Protein AF-A0AAE1WM88-F1 (afdb_monomer_lite)

Sequence (137 aa):
MENYRECSKKVKDVSLQELRHRLAEFARVRGWDQYHSPRNLLLALVGEVGELSEIFQWKGEVEKGLPNWSHDDKEHLEEELSDVLLYLVQLADVCGLILAKLLSLKYLKMLRNTLSSTLLPLLRNYYLPEFIILMCA

Radius of gyration: 19.45 Å; chains: 1; bounding box: 42×42×44 Å

Organism: NCBI:txid2727404

Secondary structure (DSSP, 8-state):
-HHHHHHHTT-----HHHHHHHHHHHHHHHTGGGG--HHHHHHHHHHHHHHHHHHHTT--S--TT-TT--HHHHHHHHHHHHHHHHHHHHHHHHTT--HHHHHHHHHHHHHHHS--TTSHHHHHTTS-HHHHHHHH-

Structure (mmCIF, N/CA/C/O backbone):
data_AF-A0AAE1WM88-F1
#
_entry.id   AF-A0AAE1WM88-F1
#
loop_
_atom_site.group_PDB
_atom_site.id
_atom_site.type_symbol
_atom_site.label_atom_id
_atom_site.label_alt_id
_atom_site.label_comp_id
_atom_site.label_asym_id
_atom_site.label_entity_id
_atom_site.label_seq_id
_atom_site.pdbx_PDB_ins_code
_atom_site.Cartn_x
_atom_site.Cartn_y
_atom_site.Cartn_z
_atom_site.occupancy
_atom_site.B_iso_or_equiv
_atom_site.auth_seq_id
_atom_site.auth_comp_id
_atom_site.auth_asym_id
_atom_site.auth_atom_id
_atom_site.pdbx_PDB_model_num
ATOM 1 N N . MET A 1 1 ? -12.120 -6.092 -23.091 1.00 46.91 1 MET A N 1
ATOM 2 C CA . MET A 1 1 ? -10.884 -5.279 -23.045 1.00 46.91 1 MET A CA 1
ATOM 3 C C . MET A 1 1 ? -11.106 -3.831 -23.500 1.00 46.91 1 MET A C 1
ATOM 5 O O . MET A 1 1 ? -10.723 -2.946 -22.747 1.00 46.91 1 MET A O 1
ATOM 9 N N . GLU A 1 2 ? -11.787 -3.545 -24.623 1.00 46.19 2 GLU A N 1
ATOM 10 C CA . GLU A 1 2 ? -12.099 -2.153 -25.051 1.00 46.19 2 GLU A CA 1
ATOM 11 C C . GLU A 1 2 ? -12.835 -1.320 -23.982 1.00 46.19 2 GLU A C 1
ATOM 13 O O . GLU A 1 2 ? -12.452 -0.186 -23.707 1.00 46.19 2 GLU A O 1
ATOM 18 N N . ASN A 1 3 ? -13.787 -1.930 -23.269 1.00 51.72 3 ASN A N 1
ATOM 19 C CA . ASN A 1 3 ? -14.554 -1.276 -22.200 1.00 51.72 3 ASN A CA 1
ATOM 20 C C . ASN A 1 3 ? -13.700 -0.866 -20.972 1.00 51.72 3 ASN A C 1
ATOM 22 O O . ASN A 1 3 ? -14.050 0.070 -20.260 1.00 51.72 3 ASN A O 1
ATOM 26 N N . TYR A 1 4 ? -12.568 -1.540 -20.719 1.00 51.78 4 TYR A N 1
ATOM 27 C CA . TYR A 1 4 ? -11.701 -1.282 -19.555 1.00 51.78 4 TYR A CA 1
ATOM 28 C C . TYR A 1 4 ? -10.737 -0.112 -19.818 1.00 51.78 4 TYR A C 1
ATOM 30 O O . TYR A 1 4 ? -10.609 0.789 -18.989 1.00 51.78 4 TYR A O 1
ATOM 38 N N . ARG A 1 5 ? -10.143 -0.049 -21.022 1.00 52.53 5 ARG A N 1
ATOM 39 C CA . ARG A 1 5 ? -9.297 1.083 -21.460 1.00 52.53 5 ARG A CA 1
ATOM 40 C C . ARG A 1 5 ? -10.082 2.388 -21.592 1.00 52.53 5 ARG A C 1
ATOM 42 O O . ARG A 1 5 ? -9.545 3.463 -21.334 1.00 52.53 5 ARG A O 1
ATOM 49 N N . GLU A 1 6 ? -11.350 2.314 -21.978 1.00 50.16 6 GLU A N 1
ATOM 50 C CA . GLU A 1 6 ? -12.219 3.488 -22.077 1.00 50.16 6 GLU A CA 1
ATOM 51 C C . GLU A 1 6 ? -12.716 3.971 -20.703 1.00 50.16 6 GLU A C 1
ATOM 53 O O . GLU A 1 6 ? -12.852 5.177 -20.480 1.00 50.16 6 GLU A O 1
ATOM 58 N N . CYS A 1 7 ? -12.887 3.049 -19.746 1.00 53.25 7 CYS A N 1
ATOM 59 C CA . CYS A 1 7 ? -13.147 3.373 -18.343 1.00 53.25 7 CYS A CA 1
ATOM 60 C C . CYS A 1 7 ? -11.919 4.021 -17.676 1.00 53.25 7 CYS A C 1
ATOM 62 O O . CYS A 1 7 ? -12.062 5.051 -17.020 1.00 53.25 7 CYS A O 1
ATOM 64 N N . SER A 1 8 ? -10.711 3.498 -17.934 1.00 58.22 8 SER A N 1
ATOM 65 C CA . SER A 1 8 ? -9.428 4.027 -17.433 1.00 58.22 8 SER A CA 1
ATOM 66 C C . SER A 1 8 ? -9.225 5.514 -17.768 1.00 58.22 8 SER A C 1
ATOM 68 O O . SER A 1 8 ? -8.894 6.305 -16.889 1.00 58.22 8 SER A O 1
ATOM 70 N N . LYS A 1 9 ? -9.572 5.950 -18.990 1.00 56.97 9 LYS A N 1
ATOM 71 C CA . LYS A 1 9 ? -9.508 7.371 -19.400 1.00 56.97 9 LYS A CA 1
ATOM 72 C C . LYS A 1 9 ? -10.431 8.311 -18.607 1.00 56.97 9 LYS A C 1
ATOM 74 O O . LYS A 1 9 ? -10.283 9.528 -18.705 1.00 56.97 9 LYS A O 1
ATOM 79 N N . LYS A 1 10 ? -11.405 7.778 -17.862 1.00 58.25 10 LYS A N 1
ATOM 80 C CA . LYS A 1 10 ? -12.343 8.541 -17.020 1.00 58.25 10 LYS A CA 1
ATOM 81 C C . LYS A 1 10 ? -12.023 8.454 -15.527 1.00 58.25 10 LYS A C 1
ATOM 83 O O . LYS A 1 10 ? -12.655 9.173 -14.748 1.00 58.25 10 LYS A O 1
ATOM 88 N N . VAL A 1 11 ? -11.085 7.598 -15.117 1.00 67.75 11 VAL A N 1
ATOM 89 C CA . VAL A 1 11 ? -10.697 7.468 -13.710 1.00 67.75 11 VAL A CA 1
ATOM 90 C C . VAL A 1 11 ? -9.899 8.708 -13.319 1.00 67.75 11 VAL A C 1
ATOM 92 O O . VAL A 1 11 ? -8.810 8.956 -13.823 1.00 67.75 11 VAL A O 1
ATOM 95 N N . LYS A 1 12 ? -10.487 9.530 -12.450 1.00 78.69 12 LYS A N 1
ATOM 96 C CA . LYS A 1 12 ? -9.807 10.667 -11.821 1.00 78.69 12 LYS A CA 1
ATOM 97 C C . LYS A 1 12 ? -9.006 10.182 -10.617 1.00 78.69 12 LYS A C 1
ATOM 99 O O . LYS A 1 12 ? -9.373 9.173 -10.013 1.00 78.69 12 LYS A O 1
ATOM 104 N N . ASP A 1 13 ? -7.994 10.956 -10.234 1.00 85.25 13 ASP A N 1
ATOM 105 C CA . ASP A 1 13 ? -7.260 10.742 -8.987 1.00 85.25 13 ASP A CA 1
ATOM 106 C C . ASP A 1 13 ? -8.218 10.584 -7.802 1.00 85.25 13 ASP A C 1
ATOM 108 O O . ASP A 1 13 ? -9.194 11.330 -7.647 1.00 85.25 13 ASP A O 1
ATOM 112 N N . VAL A 1 14 ? -7.928 9.597 -6.955 1.00 89.44 14 VAL A N 1
ATOM 113 C CA . VAL A 1 14 ? -8.728 9.265 -5.779 1.00 89.44 14 VAL A CA 1
ATOM 114 C C . VAL A 1 14 ? -7.921 9.542 -4.515 1.00 89.44 14 VAL A C 1
ATOM 116 O O . VAL A 1 14 ? -6.738 9.222 -4.426 1.00 89.44 14 VAL A O 1
ATOM 119 N N . SER A 1 15 ? -8.552 10.147 -3.508 1.00 93.69 15 SER A N 1
ATOM 120 C CA . SER A 1 15 ? -7.910 10.292 -2.198 1.00 93.69 15 SER A CA 1
ATOM 121 C C . SER A 1 15 ? -7.919 8.957 -1.447 1.00 93.69 15 SER A C 1
ATOM 123 O O . SER A 1 15 ? -8.838 8.158 -1.619 1.00 93.69 15 SER A O 1
ATOM 125 N N . LEU A 1 16 ? -6.963 8.738 -0.538 1.00 94.69 16 LEU A N 1
ATOM 126 C CA . LEU A 1 16 ? -6.963 7.548 0.332 1.00 94.69 16 LEU A CA 1
ATOM 127 C C . LEU A 1 16 ? -8.253 7.421 1.155 1.00 94.69 16 LEU A C 1
ATOM 129 O O . LEU A 1 16 ? -8.707 6.315 1.429 1.00 94.69 16 LEU A O 1
ATOM 133 N N . GLN A 1 17 ? -8.853 8.551 1.534 1.00 93.81 17 GLN A N 1
ATOM 134 C CA . GLN A 1 17 ? -10.108 8.577 2.280 1.00 93.81 17 GLN A CA 1
ATOM 135 C C . GLN A 1 17 ? -11.283 8.081 1.429 1.00 93.81 17 GLN A C 1
ATOM 137 O O . GLN A 1 17 ? -12.110 7.309 1.905 1.00 93.81 17 GLN A O 1
ATOM 142 N N . GLU A 1 18 ? -11.345 8.522 0.174 1.00 94.38 18 GLU A N 1
ATOM 143 C CA . GLU A 1 18 ? -12.354 8.081 -0.788 1.00 94.38 18 GLU A CA 1
ATOM 144 C C . GLU A 1 18 ? -12.160 6.601 -1.145 1.00 94.38 18 GLU A C 1
ATOM 146 O O . GLU A 1 18 ? -13.119 5.833 -1.133 1.00 94.38 18 GLU A O 1
ATOM 151 N N . LEU A 1 19 ? -10.915 6.177 -1.382 1.00 95.56 19 LEU A N 1
ATOM 152 C CA . LEU A 1 19 ? -10.577 4.783 -1.662 1.00 95.56 19 LEU A CA 1
ATOM 153 C C . LEU A 1 19 ? -11.002 3.857 -0.51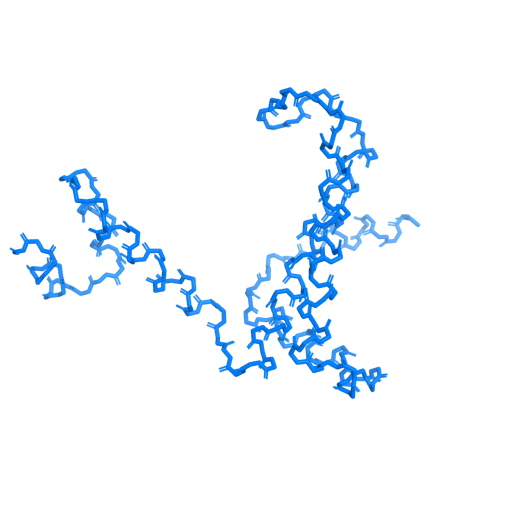6 1.00 95.56 19 LEU A C 1
ATOM 155 O O . LEU A 1 19 ? -11.653 2.842 -0.750 1.00 95.56 19 LEU A O 1
ATOM 159 N N . ARG A 1 20 ? -10.714 4.252 0.728 1.00 96.06 20 ARG A N 1
ATOM 160 C CA . ARG A 1 20 ? -11.159 3.552 1.936 1.00 96.06 20 ARG A CA 1
ATOM 161 C C . ARG A 1 20 ? -12.675 3.357 1.967 1.00 96.06 20 ARG A C 1
ATOM 163 O O . ARG A 1 20 ? -13.134 2.248 2.206 1.00 96.06 20 ARG A O 1
ATOM 170 N N . HIS A 1 21 ? -13.454 4.408 1.695 1.00 96.38 21 HIS A N 1
ATOM 171 C CA . HIS A 1 21 ? -14.917 4.301 1.676 1.00 96.38 21 HIS A CA 1
ATOM 172 C C . HIS A 1 21 ? -15.417 3.356 0.581 1.00 96.38 21 HIS A C 1
ATOM 174 O O . HIS A 1 21 ? -16.317 2.559 0.834 1.00 96.38 21 HIS A O 1
ATOM 180 N N . ARG A 1 22 ? -14.825 3.411 -0.618 1.00 95.88 22 ARG A N 1
ATOM 181 C CA . ARG A 1 22 ? -15.186 2.510 -1.723 1.00 95.88 22 ARG A CA 1
ATOM 182 C C . ARG A 1 22 ? -14.894 1.050 -1.393 1.00 95.88 22 ARG A C 1
ATOM 184 O O . ARG A 1 22 ? -15.720 0.197 -1.696 1.00 95.88 22 ARG A O 1
ATOM 191 N N . LEU A 1 23 ? -13.757 0.773 -0.756 1.00 96.38 23 LEU A N 1
ATOM 192 C CA . LEU A 1 23 ? -13.375 -0.578 -0.343 1.00 96.38 23 LEU A CA 1
ATOM 193 C C . LEU A 1 23 ? -14.275 -1.116 0.769 1.00 96.38 23 LEU A C 1
ATOM 195 O O . LEU A 1 23 ? -14.739 -2.249 0.672 1.00 96.38 23 LEU A O 1
ATOM 199 N N . ALA A 1 24 ? -14.584 -0.296 1.776 1.00 95.56 24 ALA A N 1
ATOM 200 C CA . ALA A 1 24 ? -15.520 -0.672 2.832 1.00 95.56 24 ALA A CA 1
ATOM 201 C C . ALA A 1 24 ? -16.916 -0.980 2.263 1.00 95.56 24 ALA A C 1
ATOM 203 O O . ALA A 1 24 ? -17.526 -1.990 2.605 1.00 95.56 24 ALA A O 1
ATOM 204 N N . GLU A 1 25 ? -17.408 -0.151 1.339 1.00 97.19 25 GLU A N 1
ATOM 205 C CA . GLU A 1 25 ? -18.691 -0.389 0.675 1.00 97.19 25 GLU A CA 1
ATOM 206 C C . GLU A 1 25 ? -18.672 -1.659 -0.187 1.00 97.19 25 GLU A C 1
ATOM 208 O O . GLU A 1 25 ? -19.614 -2.453 -0.147 1.00 97.19 25 GLU A O 1
ATOM 213 N N . PHE A 1 26 ? -17.586 -1.887 -0.928 1.00 96.31 26 PHE A N 1
ATOM 214 C CA . PHE A 1 26 ? -17.402 -3.098 -1.723 1.00 96.31 26 PHE A CA 1
ATOM 215 C C . PHE A 1 26 ? -17.424 -4.359 -0.847 1.00 96.31 26 PHE A C 1
ATOM 217 O O . PHE A 1 26 ? -18.164 -5.300 -1.145 1.00 96.31 26 PHE A O 1
ATOM 224 N N . ALA A 1 27 ? -16.674 -4.361 0.259 1.00 96.19 27 ALA A N 1
ATOM 225 C CA . ALA A 1 27 ? -16.640 -5.473 1.204 1.00 96.19 27 ALA A CA 1
ATOM 226 C C . ALA A 1 27 ? -18.026 -5.736 1.811 1.00 96.19 27 ALA A C 1
ATOM 228 O O . ALA A 1 27 ? -18.496 -6.877 1.812 1.00 96.19 27 ALA A O 1
ATOM 229 N N . ARG A 1 28 ? -18.727 -4.674 2.222 1.00 96.50 28 ARG A N 1
ATOM 230 C CA . ARG A 1 28 ? -20.073 -4.744 2.797 1.00 96.50 28 ARG A CA 1
ATOM 231 C C . ARG A 1 28 ? -21.091 -5.350 1.836 1.00 96.50 28 ARG A C 1
ATOM 233 O O . ARG A 1 28 ? -21.821 -6.266 2.210 1.00 96.50 28 ARG A O 1
ATOM 240 N N . VAL A 1 29 ? -21.139 -4.875 0.588 1.00 97.81 29 VAL A N 1
ATOM 241 C CA . VAL A 1 29 ? -22.071 -5.382 -0.441 1.00 97.81 29 VAL A CA 1
ATOM 242 C C . VAL A 1 29 ? -21.812 -6.857 -0.760 1.00 97.81 29 VAL A C 1
ATOM 244 O O . VAL A 1 29 ? -22.743 -7.599 -1.069 1.00 97.81 29 VAL A O 1
ATOM 247 N N . ARG A 1 30 ? -20.557 -7.304 -0.657 1.00 96.75 30 ARG A N 1
ATOM 248 C CA . ARG A 1 30 ? -20.158 -8.699 -0.891 1.00 96.75 30 ARG A CA 1
ATOM 249 C C . ARG A 1 30 ? -20.259 -9.574 0.361 1.00 96.75 30 ARG A C 1
ATOM 251 O O . ARG A 1 30 ? -20.066 -10.784 0.262 1.00 96.75 30 ARG A O 1
ATOM 258 N N . GLY A 1 31 ? -20.564 -8.989 1.521 1.00 95.88 31 GLY A N 1
ATOM 259 C CA . GLY A 1 31 ? -20.571 -9.683 2.808 1.00 95.88 31 GLY A CA 1
ATOM 260 C C . GLY A 1 31 ? -19.186 -10.185 3.226 1.00 95.88 31 GLY A C 1
ATOM 261 O O . GLY A 1 31 ? -19.083 -11.197 3.918 1.00 95.88 31 GLY A O 1
ATOM 262 N N . TRP A 1 32 ? -18.120 -9.527 2.770 1.00 96.62 32 TRP A N 1
ATOM 263 C CA . TRP A 1 32 ? -16.734 -9.936 3.006 1.00 96.62 32 TRP A CA 1
ATOM 264 C C . TRP A 1 32 ? -16.162 -9.451 4.336 1.00 96.62 32 TRP A C 1
ATOM 266 O O . TRP A 1 32 ? -15.137 -9.971 4.771 1.00 96.62 32 TRP A O 1
ATOM 276 N N . ASP A 1 33 ? -16.854 -8.550 5.036 1.00 93.06 33 ASP A N 1
ATOM 277 C CA . ASP A 1 33 ? -16.432 -8.035 6.346 1.00 93.06 33 ASP A CA 1
ATOM 278 C C . ASP A 1 33 ? -16.112 -9.158 7.351 1.00 93.06 33 ASP A C 1
ATOM 280 O O . ASP A 1 33 ? -15.188 -9.043 8.153 1.00 93.06 33 ASP A O 1
ATOM 284 N N . GLN A 1 34 ? -16.810 -10.297 7.258 1.00 93.94 34 GLN A N 1
ATOM 285 C CA . GLN A 1 34 ? -16.569 -11.482 8.091 1.00 93.94 34 GLN A CA 1
ATOM 286 C C . GLN A 1 34 ? -15.165 -12.099 7.917 1.00 93.94 34 GLN A C 1
ATOM 288 O O . GLN A 1 34 ? -14.669 -12.771 8.821 1.00 93.94 34 GLN A O 1
ATOM 293 N N . TYR A 1 35 ? -14.516 -11.878 6.771 1.00 94.88 35 TYR A N 1
ATOM 294 C CA . TYR A 1 35 ? -13.175 -12.382 6.465 1.00 94.88 35 TYR A CA 1
ATOM 295 C C . TYR A 1 35 ? -12.083 -11.346 6.753 1.00 94.88 35 TYR A C 1
ATOM 297 O O . TYR A 1 35 ? -10.912 -11.711 6.882 1.00 94.88 35 TYR A O 1
ATOM 305 N N . HIS A 1 36 ? -12.450 -10.074 6.920 1.00 95.69 36 HIS A N 1
ATOM 306 C CA . HIS A 1 36 ? -11.546 -8.928 7.043 1.00 95.69 36 HIS A CA 1
ATOM 307 C C . HIS A 1 36 ? -11.050 -8.702 8.482 1.00 95.69 36 HIS A C 1
ATOM 309 O O . HIS A 1 36 ? -10.989 -7.582 8.985 1.00 95.69 36 HIS A O 1
ATOM 315 N N . SER A 1 37 ? -10.651 -9.775 9.171 1.00 97.81 37 SER A N 1
ATOM 316 C CA . SER A 1 37 ? -9.914 -9.618 10.431 1.00 97.81 37 SER A CA 1
ATOM 317 C C . SER A 1 37 ? -8.527 -9.003 10.168 1.00 97.81 37 SER A C 1
ATOM 319 O O . SER A 1 37 ? -7.938 -9.286 9.118 1.00 97.81 37 SER A O 1
ATOM 321 N N . PRO A 1 38 ? -7.940 -8.237 11.114 1.00 98.44 38 PRO A N 1
ATOM 322 C CA . PRO A 1 38 ? -6.618 -7.633 10.925 1.00 98.44 38 PRO A CA 1
ATOM 323 C C . PRO A 1 38 ? -5.534 -8.640 10.525 1.00 98.44 38 PRO A C 1
ATOM 325 O O . PRO A 1 38 ? -4.706 -8.359 9.665 1.00 98.44 38 PRO A O 1
ATOM 328 N N . ARG A 1 39 ? -5.564 -9.849 11.101 1.00 98.44 39 ARG A N 1
ATOM 329 C CA . ARG A 1 39 ? -4.621 -10.918 10.749 1.00 98.44 39 ARG A CA 1
ATOM 330 C C . ARG A 1 39 ? -4.793 -11.376 9.301 1.00 98.44 39 ARG A C 1
ATOM 332 O O . ARG A 1 39 ? -3.799 -11.568 8.617 1.00 98.44 39 ARG A O 1
ATOM 339 N N . ASN A 1 40 ? -6.027 -11.575 8.846 1.00 98.38 40 ASN A N 1
ATOM 340 C CA . ASN A 1 40 ? -6.278 -12.077 7.496 1.00 98.38 40 ASN 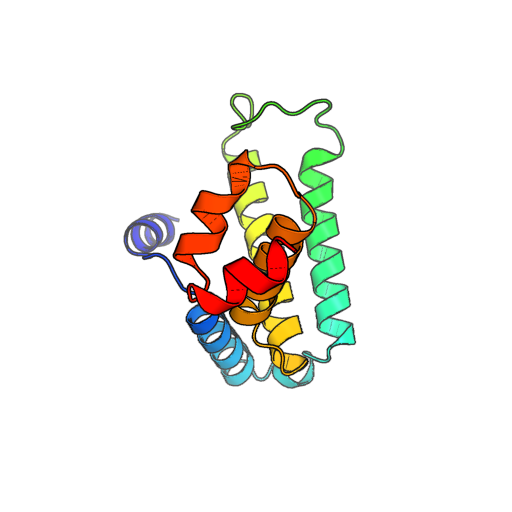A CA 1
ATOM 341 C C . ASN A 1 40 ? -5.871 -11.044 6.443 1.00 98.38 40 ASN A C 1
ATOM 343 O O . ASN A 1 40 ? -5.199 -11.401 5.485 1.00 98.38 40 ASN A O 1
ATOM 347 N N . LEU A 1 41 ? -6.211 -9.769 6.658 1.00 98.38 41 LEU A N 1
ATOM 348 C CA . LEU A 1 41 ? -5.807 -8.687 5.758 1.00 98.38 41 LEU A CA 1
ATOM 349 C C . LEU A 1 41 ? -4.288 -8.489 5.740 1.00 98.38 41 LEU A C 1
ATOM 351 O O . LEU A 1 41 ? -3.729 -8.232 4.682 1.00 98.38 41 LEU A O 1
ATOM 355 N N . LEU A 1 42 ? -3.608 -8.655 6.880 1.00 98.69 42 LEU A N 1
ATOM 356 C CA . LEU A 1 42 ? -2.145 -8.646 6.920 1.00 98.69 42 LEU A CA 1
ATOM 357 C C . LEU A 1 42 ? -1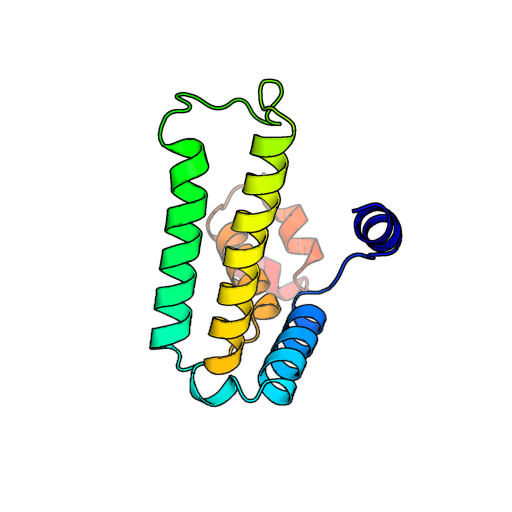.543 -9.801 6.108 1.00 98.69 42 LEU A C 1
ATOM 359 O O . LEU A 1 42 ? -0.559 -9.595 5.410 1.00 98.69 42 LEU A O 1
ATOM 363 N N . LEU A 1 43 ? -2.104 -11.008 6.205 1.00 98.56 43 LEU A N 1
ATOM 364 C CA . LEU A 1 43 ? -1.608 -12.155 5.440 1.00 98.56 43 LEU A CA 1
ATOM 365 C C . LEU A 1 43 ? -1.868 -12.002 3.939 1.00 98.56 43 LEU A C 1
ATOM 367 O O . LEU A 1 43 ? -0.979 -12.321 3.160 1.00 98.56 43 LEU A O 1
ATOM 371 N N . ALA A 1 44 ? -3.031 -11.471 3.548 1.00 98.38 44 ALA A N 1
ATOM 372 C CA . ALA A 1 44 ? -3.318 -11.130 2.156 1.00 98.38 44 ALA A CA 1
ATOM 373 C C . ALA A 1 44 ? -2.323 -10.083 1.632 1.00 98.38 44 ALA A C 1
ATOM 375 O O . ALA A 1 44 ? -1.657 -10.325 0.639 1.00 98.38 44 ALA A O 1
ATOM 376 N N . LEU A 1 45 ? -2.100 -8.999 2.389 1.00 98.62 45 LEU A N 1
ATOM 377 C CA . LEU A 1 45 ? -1.087 -7.987 2.069 1.00 98.62 45 LEU A CA 1
ATOM 378 C C . LEU A 1 45 ? 0.310 -8.593 1.862 1.00 98.62 45 LEU A C 1
ATOM 380 O O . LEU A 1 45 ? 1.030 -8.181 0.962 1.00 98.62 45 LEU A O 1
ATOM 384 N N . VAL A 1 46 ? 0.721 -9.539 2.711 1.00 98.69 46 VAL A N 1
ATOM 385 C CA . VAL A 1 46 ? 2.016 -10.223 2.554 1.00 98.69 46 VAL A CA 1
ATOM 386 C C . VAL A 1 46 ? 2.045 -11.079 1.285 1.00 98.69 46 VAL A C 1
ATOM 388 O O . VAL A 1 46 ? 3.099 -11.151 0.660 1.00 98.69 46 VAL A O 1
ATOM 391 N N . GLY A 1 47 ? 0.917 -11.689 0.909 1.00 98.56 47 GLY A N 1
ATOM 392 C CA . GLY A 1 47 ? 0.738 -12.379 -0.370 1.00 98.56 47 GLY A CA 1
ATOM 393 C C . GLY A 1 47 ? 1.032 -11.459 -1.550 1.00 98.56 47 GLY A C 1
ATOM 394 O O . GLY A 1 47 ? 1.981 -11.728 -2.276 1.00 98.56 47 GLY A O 1
ATOM 395 N N . GLU A 1 48 ? 0.345 -10.317 -1.632 1.00 98.56 48 GLU A N 1
ATOM 396 C CA . GLU A 1 48 ? 0.530 -9.359 -2.740 1.00 98.56 48 GLU A CA 1
ATOM 397 C C . GLU A 1 48 ? 1.937 -8.748 -2.764 1.00 98.56 48 GLU A C 1
ATOM 399 O O . GLU A 1 48 ? 2.510 -8.468 -3.810 1.00 98.56 48 GLU A O 1
ATOM 404 N N . VAL A 1 49 ? 2.566 -8.554 -1.597 1.00 98.62 49 VAL A N 1
ATOM 405 C CA . VAL A 1 49 ? 3.985 -8.152 -1.551 1.00 98.62 49 VAL A CA 1
ATOM 406 C C . VAL A 1 49 ? 4.891 -9.257 -2.113 1.00 98.62 49 VAL A C 1
ATOM 408 O O . VAL A 1 49 ? 5.935 -8.957 -2.698 1.00 98.62 49 VAL A O 1
ATOM 411 N N . GLY A 1 50 ? 4.519 -10.522 -1.922 1.00 98.50 50 GLY A N 1
ATOM 412 C CA . GLY A 1 50 ? 5.164 -11.677 -2.538 1.00 98.50 50 GLY A CA 1
ATOM 413 C C . GLY A 1 50 ? 5.021 -11.658 -4.057 1.00 98.50 50 GLY A C 1
ATOM 414 O O . GLY A 1 50 ? 6.045 -11.679 -4.733 1.00 98.50 50 GLY A O 1
ATOM 415 N N . GLU A 1 51 ? 3.801 -11.520 -4.573 1.00 98.25 51 GLU A N 1
ATOM 416 C CA . GLU A 1 51 ? 3.510 -11.437 -6.015 1.00 98.25 51 GLU A CA 1
ATOM 417 C C . GLU A 1 51 ? 4.249 -10.252 -6.659 1.00 98.25 51 GLU A C 1
ATOM 419 O O . GLU A 1 51 ? 5.021 -10.427 -7.606 1.00 98.25 51 GLU A O 1
ATOM 424 N N . LEU A 1 52 ? 4.207 -9.073 -6.026 1.00 98.31 52 LEU A N 1
ATOM 425 C CA . LEU A 1 52 ? 5.025 -7.923 -6.413 1.00 98.31 52 LEU A CA 1
ATOM 426 C C . LEU A 1 52 ? 6.523 -8.256 -6.455 1.00 98.31 52 LEU A C 1
ATOM 428 O O . LEU A 1 52 ? 7.237 -7.802 -7.349 1.00 98.31 52 LEU A O 1
ATOM 432 N N . SER A 1 53 ? 7.030 -9.032 -5.494 1.00 97.94 53 SER A N 1
ATOM 433 C CA . SER A 1 53 ? 8.444 -9.423 -5.453 1.00 97.94 53 SER A CA 1
ATOM 434 C C . SER A 1 53 ? 8.809 -10.396 -6.578 1.00 97.94 53 SER A C 1
ATOM 436 O O . SER A 1 53 ? 9.917 -10.310 -7.119 1.00 97.94 53 SER A O 1
ATOM 438 N N . GLU A 1 54 ? 7.894 -11.284 -6.976 1.00 97.31 54 GLU A N 1
ATOM 439 C CA . GLU A 1 54 ? 8.105 -12.245 -8.065 1.00 97.31 54 GLU A CA 1
ATOM 440 C C . GLU A 1 54 ? 8.377 -11.558 -9.407 1.00 97.31 54 GLU A C 1
ATOM 442 O O . GLU A 1 54 ? 9.170 -12.066 -10.206 1.00 97.31 54 GLU A O 1
ATOM 447 N N . ILE A 1 55 ? 7.816 -10.366 -9.624 1.00 96.38 55 ILE A N 1
ATOM 448 C CA . ILE A 1 55 ? 8.060 -9.558 -10.828 1.00 96.38 55 ILE A CA 1
ATOM 449 C C . ILE A 1 55 ? 9.543 -9.161 -10.942 1.00 96.38 55 ILE A C 1
ATOM 451 O O . ILE A 1 55 ? 10.105 -9.108 -12.042 1.00 96.38 55 ILE A O 1
ATOM 455 N N . PHE A 1 56 ? 10.207 -8.903 -9.812 1.00 96.69 56 PHE A N 1
ATOM 456 C CA . PHE A 1 56 ? 11.588 -8.411 -9.769 1.00 96.69 56 PHE A CA 1
ATOM 457 C C . PHE A 1 56 ? 12.637 -9.507 -9.567 1.00 96.69 56 PHE A C 1
ATOM 459 O O . PHE A 1 56 ? 13.802 -9.286 -9.902 1.00 96.69 56 PHE A O 1
ATOM 466 N N . GLN A 1 57 ? 12.256 -10.675 -9.044 1.00 96.06 57 GLN A N 1
ATOM 467 C CA . GLN A 1 57 ? 13.187 -11.669 -8.487 1.00 96.06 57 GLN A CA 1
ATOM 468 C C . GLN A 1 57 ? 14.319 -12.120 -9.442 1.00 96.06 57 GLN A C 1
ATOM 470 O O . GLN A 1 57 ? 15.401 -12.473 -8.979 1.00 96.06 57 GLN A O 1
ATOM 475 N N . TRP A 1 58 ? 14.108 -12.062 -10.767 1.00 94.88 58 TRP A N 1
ATOM 476 C CA . TRP A 1 58 ? 15.092 -12.464 -11.788 1.00 94.88 58 TRP A CA 1
ATOM 477 C C . TRP A 1 58 ? 15.571 -11.321 -12.703 1.00 94.88 58 TRP A C 1
ATOM 479 O O . TRP A 1 58 ? 16.272 -11.579 -13.681 1.00 94.88 58 TRP A O 1
ATOM 489 N N . LYS A 1 59 ? 15.203 -10.060 -12.429 1.00 90.44 59 LYS A N 1
ATOM 490 C CA . LYS A 1 59 ? 15.446 -8.921 -13.344 1.00 90.44 59 LYS A CA 1
ATOM 491 C C . LYS A 1 59 ? 16.844 -8.283 -13.214 1.00 90.44 59 LYS A C 1
ATOM 493 O O . LYS A 1 59 ? 17.185 -7.440 -14.038 1.00 90.44 59 LYS A O 1
ATOM 498 N N . GLY A 1 60 ? 17.667 -8.681 -12.237 1.00 91.56 60 GLY A N 1
ATOM 499 C CA . GLY A 1 60 ? 18.954 -8.022 -11.961 1.00 91.56 60 GLY A CA 1
ATOM 500 C C . GLY A 1 60 ? 18.771 -6.562 -11.523 1.00 91.56 60 GLY A C 1
ATOM 501 O O . GLY A 1 60 ? 17.772 -6.230 -10.889 1.00 91.56 60 GLY A O 1
ATOM 502 N N . GLU A 1 61 ? 19.720 -5.684 -11.856 1.00 94.94 61 GLU A N 1
ATOM 503 C CA . GLU A 1 61 ? 19.564 -4.239 -11.625 1.00 94.94 61 GLU A CA 1
ATOM 504 C C . GLU A 1 61 ? 18.497 -3.654 -12.562 1.00 94.94 61 GLU A C 1
ATOM 506 O O . GLU A 1 61 ? 18.579 -3.791 -13.784 1.00 94.94 61 GLU A O 1
ATOM 511 N N . VAL A 1 62 ? 17.499 -2.978 -11.991 1.00 95.19 62 VAL A N 1
ATOM 512 C CA . VAL A 1 62 ? 16.367 -2.413 -12.736 1.00 95.19 62 VAL A CA 1
ATOM 513 C C . VAL A 1 62 ? 16.507 -0.899 -12.856 1.00 95.19 62 VAL A C 1
ATOM 515 O O . VAL A 1 62 ? 16.544 -0.171 -11.865 1.00 95.19 62 VAL A O 1
ATOM 518 N N . GLU A 1 63 ? 16.539 -0.407 -14.093 1.00 95.62 63 GLU A N 1
ATOM 519 C CA . GLU A 1 63 ? 16.619 1.026 -14.368 1.00 95.62 63 GLU A CA 1
ATOM 520 C C . GLU A 1 63 ? 15.331 1.770 -13.992 1.00 95.62 63 GLU A C 1
ATOM 522 O O . GLU A 1 63 ? 14.205 1.321 -14.241 1.00 95.62 63 GLU A O 1
ATOM 527 N N . LYS A 1 64 ? 15.497 2.983 -13.455 1.00 96.12 64 LYS A N 1
ATOM 528 C CA . LYS A 1 64 ? 14.381 3.881 -13.152 1.00 96.12 64 LYS A CA 1
ATOM 529 C C . LYS A 1 64 ? 13.556 4.153 -14.412 1.00 96.12 64 LYS A C 1
ATOM 531 O O . LYS A 1 64 ? 14.089 4.541 -15.445 1.00 96.1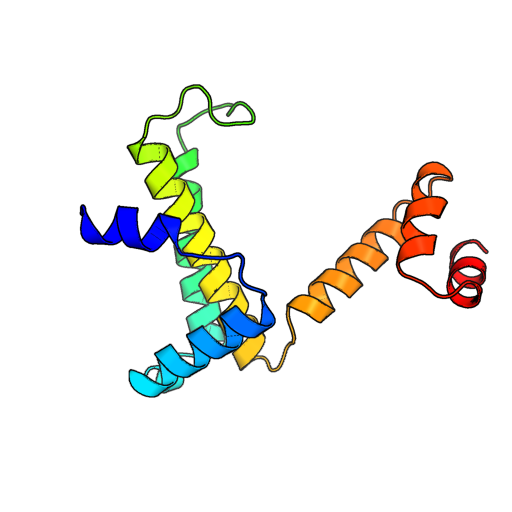2 64 LYS A O 1
ATOM 536 N N . GLY A 1 65 ? 12.237 4.030 -14.288 1.00 94.12 65 GLY A N 1
ATOM 537 C CA . GLY A 1 65 ? 11.305 4.268 -15.394 1.00 94.12 65 GLY A CA 1
ATOM 538 C C . GLY A 1 65 ? 11.080 3.054 -16.297 1.00 94.12 65 GLY A C 1
ATOM 539 O O . GLY A 1 65 ? 10.264 3.142 -17.210 1.00 94.12 65 GLY A O 1
ATOM 540 N N . LEU A 1 66 ? 11.737 1.921 -16.015 1.00 95.88 66 LEU A N 1
ATOM 541 C CA . LEU A 1 66 ? 11.456 0.627 -16.641 1.00 95.88 66 LEU A CA 1
ATOM 542 C C . LEU A 1 66 ? 11.492 0.680 -18.190 1.00 95.88 66 LEU A C 1
ATOM 544 O O . LEU A 1 66 ? 10.542 0.233 -18.846 1.00 95.88 66 LEU A O 1
ATOM 548 N N . PRO A 1 67 ? 12.543 1.258 -18.813 1.00 95.56 67 PRO A N 1
ATOM 549 C CA . PRO A 1 67 ? 12.584 1.458 -20.265 1.00 95.56 67 PRO A CA 1
ATOM 550 C C . PRO A 1 67 ? 12.587 0.138 -21.049 1.00 95.56 67 PRO A C 1
ATOM 552 O O . PRO A 1 67 ? 12.011 0.072 -22.129 1.00 95.56 67 PRO A O 1
ATOM 555 N N . ASN A 1 68 ? 13.170 -0.916 -20.473 1.00 93.50 68 ASN A N 1
ATOM 556 C CA . ASN A 1 68 ? 13.342 -2.225 -21.112 1.00 93.50 68 ASN A CA 1
ATOM 557 C C . ASN A 1 68 ? 12.254 -3.245 -20.731 1.00 93.50 68 ASN A C 1
ATOM 559 O O . ASN A 1 68 ? 12.400 -4.432 -21.007 1.00 93.50 68 ASN A O 1
ATOM 563 N N . TRP A 1 69 ? 11.196 -2.809 -20.046 1.00 96.06 69 TRP A N 1
ATOM 564 C CA . TRP A 1 69 ? 10.109 -3.691 -19.621 1.00 96.06 69 TRP A CA 1
ATOM 565 C C . TRP A 1 69 ? 9.039 -3.790 -20.702 1.00 96.06 69 TRP A C 1
ATOM 567 O O . TRP A 1 69 ? 8.691 -2.783 -21.330 1.00 96.06 69 TRP A O 1
ATOM 577 N N . SER A 1 70 ? 8.510 -5.000 -20.893 1.00 95.56 70 SER A N 1
ATOM 578 C CA . SER A 1 70 ? 7.399 -5.241 -21.812 1.00 95.56 70 SER A CA 1
ATOM 579 C C . SER A 1 70 ? 6.109 -4.574 -21.315 1.00 95.56 70 SER A C 1
ATOM 581 O O . SER A 1 70 ? 6.046 -4.065 -20.194 1.00 95.56 70 SER A O 1
ATOM 583 N N . HIS A 1 71 ? 5.076 -4.538 -22.162 1.00 94.69 71 HIS A N 1
ATOM 584 C CA . HIS A 1 71 ? 3.766 -4.038 -21.740 1.00 94.69 71 HIS A CA 1
ATOM 585 C C . HIS A 1 71 ? 3.194 -4.890 -20.606 1.00 94.69 71 HIS A C 1
ATOM 587 O O . HIS A 1 71 ? 2.803 -4.332 -19.587 1.00 94.69 71 HIS A O 1
ATOM 593 N N . ASP A 1 72 ? 3.250 -6.210 -20.767 1.00 94.12 72 ASP A N 1
ATOM 594 C CA . ASP A 1 72 ? 2.713 -7.185 -19.820 1.00 94.12 72 ASP A CA 1
ATOM 595 C C . ASP A 1 72 ? 3.441 -7.111 -18.467 1.00 94.12 72 ASP A C 1
ATOM 597 O O . ASP A 1 72 ? 2.800 -7.132 -17.423 1.00 94.12 72 ASP A O 1
ATOM 601 N N . ASP A 1 73 ? 4.769 -6.914 -18.459 1.00 94.31 73 ASP A N 1
ATOM 602 C CA . ASP A 1 73 ? 5.520 -6.705 -17.208 1.00 94.31 73 ASP A CA 1
ATOM 603 C C . ASP A 1 73 ? 5.047 -5.453 -16.447 1.00 94.31 73 ASP A C 1
ATOM 605 O O . ASP A 1 73 ? 5.063 -5.420 -15.218 1.00 94.31 73 ASP A O 1
ATOM 609 N N . LYS A 1 74 ? 4.693 -4.385 -17.176 1.00 95.25 74 LYS A N 1
ATOM 610 C CA . LYS A 1 74 ? 4.232 -3.126 -16.575 1.00 95.25 74 LYS A CA 1
ATOM 611 C C . LYS A 1 74 ? 2.797 -3.233 -16.086 1.00 95.25 74 LYS A C 1
ATOM 613 O O . LYS A 1 74 ? 2.512 -2.707 -15.022 1.00 95.25 74 LYS A O 1
ATOM 618 N N . GLU A 1 75 ? 1.932 -3.904 -16.841 1.00 95.44 75 GLU A N 1
ATOM 619 C CA . GLU A 1 75 ? 0.552 -4.173 -16.429 1.00 95.44 75 GLU A CA 1
ATOM 620 C C . GLU A 1 75 ? 0.537 -5.010 -15.146 1.00 95.44 75 GLU A C 1
ATOM 622 O O . GLU A 1 75 ? -0.057 -4.586 -14.161 1.00 95.44 75 GLU A O 1
ATOM 627 N N . HIS A 1 76 ? 1.316 -6.093 -15.094 1.00 95.69 76 HIS A N 1
ATOM 628 C CA . HIS A 1 76 ? 1.446 -6.914 -13.889 1.00 95.69 76 HIS A CA 1
ATOM 629 C C . HIS A 1 76 ? 1.997 -6.105 -12.701 1.00 95.69 76 HIS A C 1
ATOM 631 O O . HIS A 1 76 ? 1.486 -6.184 -11.591 1.00 95.69 76 HIS A O 1
ATOM 637 N N . LEU A 1 77 ? 2.991 -5.236 -12.926 1.00 97.38 77 LEU A N 1
ATOM 638 C CA . LEU A 1 77 ? 3.489 -4.342 -11.875 1.00 97.38 77 LEU A CA 1
ATOM 639 C C . LEU A 1 77 ? 2.419 -3.361 -11.369 1.00 97.38 77 LEU A C 1
ATOM 641 O O . LEU A 1 77 ? 2.383 -3.059 -10.176 1.00 97.38 77 LEU A O 1
ATOM 645 N N . GLU A 1 78 ? 1.599 -2.814 -12.266 1.00 96.06 78 GLU A N 1
ATOM 646 C CA . GLU A 1 78 ? 0.502 -1.908 -11.918 1.00 96.06 78 GLU A CA 1
ATOM 647 C C . GLU A 1 78 ? -0.572 -2.617 -11.079 1.00 96.06 78 GLU A C 1
ATOM 649 O O . GLU A 1 78 ? -1.074 -2.017 -10.123 1.00 96.06 78 GLU A O 1
ATOM 654 N N . GLU A 1 79 ? -0.885 -3.873 -11.400 1.00 96.69 79 GLU A N 1
ATOM 655 C CA . GLU A 1 79 ? -1.820 -4.725 -10.654 1.00 96.69 79 GLU A CA 1
ATOM 656 C C . GLU A 1 79 ? -1.305 -4.990 -9.232 1.00 96.69 79 GLU A C 1
ATOM 658 O O . GLU A 1 79 ? -1.928 -4.540 -8.268 1.00 96.69 79 GLU A O 1
ATOM 663 N N . GLU A 1 80 ? -0.097 -5.539 -9.088 1.00 98.31 80 GLU A N 1
ATOM 664 C CA . GLU A 1 80 ? 0.438 -5.909 -7.770 1.00 98.31 80 GLU A CA 1
ATOM 665 C C . GLU A 1 80 ? 0.701 -4.701 -6.856 1.00 98.31 80 GLU A C 1
ATOM 667 O O . GLU A 1 80 ? 0.451 -4.725 -5.646 1.00 98.31 80 GLU A O 1
ATOM 672 N N . LEU A 1 81 ? 1.162 -3.574 -7.417 1.00 98.19 81 LEU A N 1
ATOM 673 C CA . LEU A 1 81 ? 1.277 -2.326 -6.651 1.00 98.19 81 LEU A CA 1
ATOM 674 C C . LEU A 1 81 ? -0.084 -1.833 -6.156 1.00 98.19 81 LEU A C 1
ATOM 676 O O . LEU A 1 81 ? -0.175 -1.261 -5.060 1.00 98.19 81 LEU A O 1
ATOM 680 N N . SER A 1 82 ? -1.124 -2.012 -6.971 1.00 96.94 82 SER A N 1
ATOM 681 C CA . SER A 1 82 ? -2.483 -1.643 -6.599 1.00 96.94 82 SER A CA 1
ATOM 682 C C . SER A 1 82 ? -2.981 -2.542 -5.476 1.00 96.94 82 SER A C 1
ATOM 684 O O . SER A 1 82 ? -3.425 -2.012 -4.457 1.00 96.94 82 SER A O 1
ATOM 686 N N . ASP A 1 83 ? -2.832 -3.858 -5.586 1.00 98.19 83 ASP A N 1
ATOM 687 C CA . ASP A 1 83 ? -3.343 -4.808 -4.597 1.00 98.19 83 ASP A CA 1
ATOM 688 C C . ASP A 1 83 ? -2.672 -4.647 -3.228 1.00 98.19 83 ASP A C 1
ATOM 690 O O . ASP A 1 83 ? -3.362 -4.539 -2.203 1.00 98.19 83 ASP A O 1
ATOM 694 N N . VAL A 1 84 ? -1.353 -4.422 -3.199 1.00 98.56 84 VAL A N 1
ATOM 695 C CA . VAL A 1 84 ? -0.630 -4.028 -1.976 1.00 98.56 84 VAL A CA 1
ATOM 696 C C . VAL A 1 84 ? -1.259 -2.786 -1.329 1.00 98.56 84 VAL A C 1
ATOM 698 O O . VAL A 1 84 ? -1.486 -2.749 -0.112 1.00 98.56 84 VAL A O 1
ATOM 701 N N . LEU A 1 85 ? -1.569 -1.750 -2.114 1.00 97.69 85 LEU A N 1
ATOM 702 C CA . LEU A 1 85 ? -2.182 -0.530 -1.588 1.00 97.69 85 LEU A CA 1
ATOM 703 C C . LEU A 1 85 ? -3.613 -0.778 -1.090 1.00 97.69 85 LEU A C 1
ATOM 705 O O . LEU A 1 85 ? -3.977 -0.276 -0.020 1.00 97.69 85 LEU A O 1
ATOM 709 N N . LEU A 1 86 ? -4.424 -1.537 -1.830 1.00 97.44 86 LEU A N 1
ATOM 710 C CA . LEU A 1 86 ? -5.811 -1.834 -1.467 1.00 97.44 86 LEU A CA 1
ATOM 711 C C . LEU A 1 86 ? -5.884 -2.605 -0.146 1.00 97.44 86 LEU A C 1
ATOM 713 O O . LEU A 1 86 ? -6.684 -2.248 0.729 1.00 97.44 86 LEU A O 1
ATOM 717 N N . TYR A 1 87 ? -5.035 -3.615 0.054 1.00 98.19 87 TYR A N 1
ATOM 718 C CA . TYR A 1 87 ? -4.987 -4.343 1.323 1.00 98.19 87 TYR A CA 1
ATOM 719 C C . TYR A 1 87 ? -4.426 -3.500 2.465 1.00 98.19 87 TYR A C 1
ATOM 721 O O . TYR A 1 87 ? -4.953 -3.570 3.576 1.00 98.19 87 TYR A O 1
ATOM 729 N N . LEU A 1 88 ? -3.431 -2.642 2.219 1.00 98.31 88 LEU A N 1
ATOM 730 C CA . LEU A 1 88 ? -2.916 -1.736 3.249 1.00 98.31 88 LEU A CA 1
ATOM 731 C C . LEU A 1 88 ? -3.983 -0.736 3.725 1.00 98.31 88 LEU A C 1
ATOM 733 O O . LEU A 1 88 ? -4.095 -0.473 4.926 1.00 98.31 88 LEU A O 1
ATOM 737 N N . VAL A 1 89 ? -4.785 -0.191 2.804 1.00 97.88 89 VAL A N 1
ATOM 738 C CA . VAL A 1 89 ? -5.900 0.712 3.132 1.00 97.88 89 VAL A CA 1
ATOM 739 C C . VAL A 1 89 ? -6.965 -0.014 3.955 1.00 97.88 89 VAL A C 1
ATOM 741 O O . VAL A 1 89 ? -7.389 0.514 4.984 1.00 97.88 89 VAL A O 1
ATOM 744 N N . GLN A 1 90 ? -7.366 -1.222 3.549 1.00 97.44 90 GLN A N 1
ATOM 745 C CA . GLN A 1 90 ? -8.346 -2.027 4.289 1.00 97.44 90 GLN A CA 1
ATOM 746 C C . GLN A 1 90 ? -7.830 -2.420 5.675 1.00 97.44 90 GLN A C 1
ATOM 748 O O . GLN A 1 90 ? -8.555 -2.287 6.659 1.00 97.44 90 GLN A O 1
ATOM 753 N N . LEU A 1 91 ? -6.564 -2.839 5.777 1.00 98.31 91 LEU A N 1
ATOM 754 C CA . LEU A 1 91 ? -5.929 -3.178 7.048 1.00 98.31 91 LEU A CA 1
ATOM 755 C C . LEU A 1 91 ? -5.926 -1.982 8.004 1.00 98.31 91 LEU A C 1
ATOM 757 O O . LEU A 1 91 ? -6.247 -2.134 9.183 1.00 98.31 91 LEU A O 1
ATOM 761 N N . ALA A 1 92 ? -5.592 -0.788 7.509 1.00 98.00 92 ALA A N 1
ATOM 762 C CA . ALA A 1 92 ? -5.647 0.426 8.313 1.00 98.00 92 ALA A CA 1
ATOM 763 C C . ALA A 1 92 ? -7.077 0.708 8.802 1.00 98.00 92 ALA A C 1
ATOM 765 O O . ALA A 1 92 ? -7.264 1.003 9.983 1.00 98.00 92 ALA A O 1
ATOM 766 N N . ASP A 1 93 ? -8.077 0.567 7.929 1.00 97.12 93 ASP A N 1
ATOM 767 C CA . ASP A 1 93 ? -9.475 0.845 8.263 1.00 97.12 93 ASP A CA 1
ATOM 768 C C . ASP A 1 93 ? -10.016 -0.095 9.349 1.00 97.12 93 ASP A C 1
ATOM 770 O O . ASP A 1 93 ? -10.535 0.382 10.359 1.00 97.12 93 ASP A O 1
ATOM 774 N N . VAL A 1 94 ? -9.795 -1.412 9.230 1.00 96.75 94 VAL A N 1
ATOM 775 C CA . VAL A 1 94 ? -10.238 -2.377 10.260 1.00 96.75 94 VAL A CA 1
ATOM 776 C C . VAL A 1 94 ? -9.493 -2.216 11.588 1.00 96.75 94 VAL A C 1
ATOM 778 O O . VAL A 1 94 ? -9.998 -2.611 12.637 1.00 96.75 94 VAL A O 1
ATOM 781 N N . CYS A 1 95 ? -8.299 -1.615 11.566 1.00 97.50 95 CYS A N 1
ATOM 782 C CA . CYS A 1 95 ? -7.553 -1.239 12.768 1.00 97.50 95 CYS A CA 1
ATOM 783 C C . CYS A 1 95 ? -8.014 0.104 13.370 1.00 97.50 95 CYS A C 1
ATOM 785 O O . CYS A 1 95 ? -7.458 0.540 14.378 1.00 97.50 95 CYS A O 1
ATOM 787 N N . GLY A 1 96 ? -8.986 0.792 12.759 1.00 96.19 96 GLY A N 1
ATOM 788 C CA . GLY A 1 96 ? -9.451 2.111 13.193 1.00 96.19 96 GLY A CA 1
ATOM 789 C C . GLY A 1 96 ? -8.455 3.240 12.908 1.00 96.19 96 GLY A C 1
ATOM 790 O O . GLY A 1 96 ? -8.449 4.262 13.599 1.00 96.19 96 GLY A O 1
ATOM 791 N N . LEU A 1 97 ? -7.581 3.065 11.915 1.00 96.12 97 LEU A N 1
ATOM 792 C CA . LEU A 1 97 ? -6.511 3.996 11.578 1.00 96.12 97 LEU A CA 1
ATOM 793 C C . LEU A 1 97 ? -6.839 4.798 10.316 1.00 96.12 97 LEU A C 1
ATOM 795 O O . LEU A 1 97 ? -7.178 4.260 9.267 1.00 96.12 97 LEU A O 1
ATOM 799 N N . ILE A 1 98 ? -6.640 6.115 10.385 1.00 92.69 98 ILE A N 1
ATOM 800 C CA . ILE A 1 98 ? -6.766 6.997 9.218 1.00 92.69 98 ILE A CA 1
ATOM 801 C C . ILE A 1 98 ? -5.409 7.063 8.511 1.00 92.69 98 ILE A C 1
ATOM 803 O O . ILE A 1 98 ? -4.537 7.845 8.899 1.00 92.69 98 ILE A O 1
ATOM 807 N N . LEU A 1 99 ? -5.230 6.251 7.465 1.00 93.44 99 LEU A N 1
ATOM 808 C CA . LEU A 1 99 ? -3.940 6.087 6.782 1.00 93.44 99 LEU A CA 1
ATOM 809 C C . LEU A 1 99 ? -3.352 7.413 6.273 1.00 93.44 99 LEU A C 1
ATOM 811 O O . LEU A 1 99 ? -2.180 7.691 6.516 1.00 93.44 99 LEU A O 1
ATOM 815 N N . ALA A 1 100 ? -4.167 8.276 5.655 1.00 91.00 100 ALA A N 1
ATOM 816 C CA . ALA A 1 100 ? -3.720 9.587 5.171 1.00 91.00 100 ALA A CA 1
ATOM 817 C C . ALA A 1 100 ? -3.086 10.437 6.287 1.00 91.00 100 ALA A C 1
ATOM 819 O O . ALA A 1 100 ? -2.012 11.009 6.109 1.00 91.00 100 ALA A O 1
ATOM 820 N N . LYS A 1 101 ? -3.706 10.452 7.476 1.00 90.88 101 LYS A N 1
ATOM 821 C CA . LYS A 1 101 ? -3.186 11.164 8.651 1.00 90.88 101 LYS A CA 1
ATOM 822 C C . LYS A 1 101 ? -1.861 10.562 9.125 1.00 90.88 101 LYS A C 1
ATOM 824 O O . LYS A 1 101 ? -0.934 11.307 9.440 1.00 90.88 101 LYS A O 1
ATOM 829 N N . LEU A 1 102 ? -1.760 9.232 9.175 1.00 92.81 102 LEU A N 1
ATOM 830 C CA . LEU A 1 102 ? -0.533 8.540 9.582 1.00 92.81 102 LEU A CA 1
ATOM 831 C C . LEU A 1 102 ? 0.634 8.830 8.632 1.00 92.81 102 LEU A C 1
ATOM 833 O O . LEU A 1 102 ? 1.744 9.087 9.100 1.00 92.81 102 LEU A O 1
ATOM 837 N N . LEU A 1 103 ? 0.379 8.845 7.321 1.00 93.06 103 LEU A N 1
ATOM 838 C CA . LEU A 1 103 ? 1.383 9.171 6.308 1.00 93.06 103 LEU A CA 1
ATOM 839 C C . LEU A 1 103 ? 1.885 10.609 6.453 1.00 93.06 103 LEU A C 1
ATOM 841 O O . LEU A 1 103 ? 3.097 10.821 6.474 1.00 93.06 103 LEU A O 1
ATOM 845 N N . SER A 1 104 ? 0.989 11.583 6.648 1.00 89.06 104 SER A N 1
ATOM 846 C CA . SER A 1 104 ? 1.392 12.969 6.914 1.00 89.06 104 SER A CA 1
ATOM 847 C C . SER A 1 104 ? 2.265 13.065 8.166 1.00 89.06 104 SER A C 1
ATOM 849 O O . SER A 1 104 ? 3.350 13.634 8.116 1.00 89.06 104 SER A O 1
ATOM 851 N N . LEU A 1 105 ? 1.860 12.446 9.280 1.00 88.06 105 LEU A N 1
ATOM 852 C CA . LEU A 1 105 ? 2.654 12.454 10.516 1.00 88.06 105 LEU A CA 1
ATOM 853 C C . LEU A 1 105 ? 4.029 11.793 10.334 1.00 88.06 105 LEU A C 1
ATOM 855 O O . LEU A 1 105 ? 5.037 12.297 10.837 1.00 88.06 105 LEU A O 1
ATOM 859 N N . LYS A 1 106 ? 4.094 10.677 9.600 1.00 89.12 106 LYS A N 1
ATOM 860 C CA . LYS A 1 106 ? 5.350 9.985 9.294 1.00 89.12 106 LYS A CA 1
ATOM 861 C C . LYS A 1 106 ? 6.268 10.845 8.427 1.00 89.12 106 LYS A C 1
ATOM 863 O O . LYS A 1 106 ? 7.456 10.927 8.738 1.00 89.12 106 LYS A O 1
ATOM 868 N N . TYR A 1 107 ? 5.734 11.498 7.398 1.00 85.81 107 TYR A N 1
ATOM 869 C CA . TYR A 1 107 ? 6.483 12.416 6.539 1.00 85.81 107 TYR A CA 1
ATOM 870 C C . TYR A 1 107 ? 7.088 13.569 7.346 1.00 85.81 107 TYR A C 1
ATOM 872 O O . TYR A 1 107 ? 8.284 13.840 7.251 1.00 85.81 107 TYR A O 1
ATOM 880 N N . LEU A 1 108 ? 6.305 14.179 8.233 1.00 84.00 108 LEU A N 1
ATOM 881 C CA . LEU A 1 108 ? 6.798 15.252 9.090 1.00 84.00 108 LEU A CA 1
AT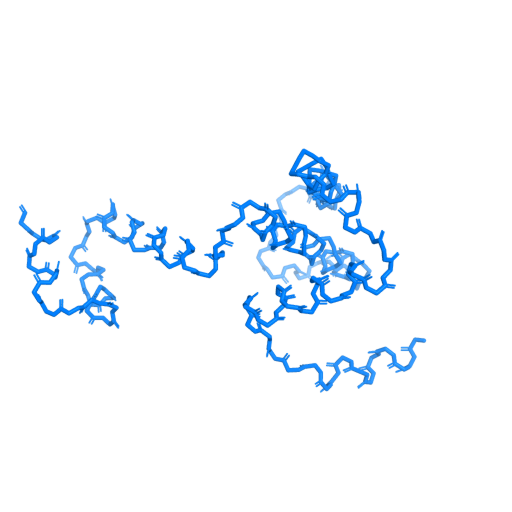OM 882 C C . LEU A 1 108 ? 7.891 14.772 10.061 1.00 84.00 108 LEU A C 1
ATOM 884 O O . LEU A 1 108 ? 8.888 15.461 10.276 1.00 84.00 108 LEU A O 1
ATOM 888 N N . LYS A 1 109 ? 7.761 13.549 10.596 1.00 83.00 109 LYS A N 1
ATOM 889 C CA . LYS A 1 109 ? 8.819 12.910 11.395 1.00 83.00 109 LYS A CA 1
ATOM 890 C C . LYS A 1 109 ? 10.099 12.683 10.579 1.00 83.00 109 LYS A C 1
ATOM 892 O O . LYS A 1 109 ? 11.184 12.820 11.137 1.00 83.00 109 LYS A O 1
ATOM 897 N N . MET A 1 110 ? 9.992 12.338 9.293 1.00 84.12 110 MET A N 1
ATOM 898 C CA . MET A 1 110 ? 11.151 12.208 8.399 1.00 84.12 110 MET A CA 1
ATOM 899 C C . MET A 1 110 ? 11.836 13.559 8.188 1.00 84.12 110 MET A C 1
ATOM 901 O O . MET A 1 110 ? 13.037 13.646 8.415 1.00 84.12 110 MET A O 1
ATOM 905 N N . LEU A 1 111 ? 11.076 14.615 7.869 1.00 81.94 111 LEU A N 1
ATOM 906 C CA . LEU A 1 111 ? 11.617 15.973 7.722 1.00 81.94 111 LEU A CA 1
ATOM 907 C C . LEU A 1 111 ? 12.364 16.435 8.977 1.00 81.94 111 LEU A C 1
ATOM 909 O O . LEU A 1 111 ? 13.452 16.988 8.877 1.00 81.94 111 LEU A O 1
ATOM 913 N N . ARG A 1 112 ? 11.807 16.163 10.162 1.00 74.88 112 ARG A N 1
ATOM 914 C CA . ARG A 1 112 ? 12.461 16.478 11.436 1.00 74.88 112 ARG A CA 1
ATOM 915 C C . ARG A 1 112 ? 13.753 15.695 11.646 1.00 74.88 112 ARG A C 1
ATOM 917 O O . ARG A 1 112 ? 14.709 16.236 12.170 1.00 74.88 112 ARG A O 1
ATOM 924 N N . ASN A 1 113 ? 13.780 14.406 11.318 1.00 74.56 113 ASN A N 1
ATOM 925 C CA . ASN A 1 113 ? 14.964 13.578 11.556 1.00 74.56 113 ASN A CA 1
ATOM 926 C C . ASN A 1 113 ? 16.096 13.881 10.556 1.00 74.56 113 ASN A C 1
ATOM 928 O O . ASN A 1 113 ? 17.252 13.570 10.825 1.00 74.56 113 ASN A O 1
ATOM 932 N N . THR A 1 114 ? 15.775 14.502 9.422 1.00 67.06 114 THR A N 1
ATOM 933 C CA . THR A 1 114 ? 16.738 15.023 8.452 1.00 67.06 114 THR A CA 1
ATOM 934 C C . THR A 1 114 ? 17.002 16.507 8.745 1.00 67.06 114 THR A C 1
ATOM 936 O O . THR A 1 114 ? 16.605 17.385 7.985 1.00 67.06 114 THR A O 1
ATOM 939 N N . LEU A 1 115 ? 17.655 16.812 9.874 1.00 60.00 115 LEU A N 1
ATOM 940 C CA . LEU A 1 115 ? 18.066 18.182 10.219 1.00 60.00 115 LEU A CA 1
ATOM 941 C C . LEU A 1 115 ? 19.211 18.643 9.307 1.00 60.00 115 LEU A C 1
ATOM 943 O O . LEU A 1 115 ? 20.388 18.514 9.629 1.00 60.00 115 LEU A O 1
ATOM 947 N N . SER A 1 116 ? 18.845 19.202 8.159 1.00 58.56 116 SER A N 1
ATOM 948 C CA . SER A 1 116 ? 19.708 20.053 7.345 1.00 58.56 116 SER A CA 1
ATOM 949 C C . SER A 1 116 ? 18.978 21.368 7.099 1.00 58.56 116 SER A C 1
ATOM 951 O O . SER A 1 116 ? 17.772 21.370 6.828 1.00 58.56 116 SER A O 1
ATOM 953 N N . SER A 1 117 ? 19.698 22.492 7.145 1.00 59.41 117 SER A N 1
ATOM 954 C CA . SER A 1 117 ? 19.166 23.840 6.877 1.00 59.41 117 SER A CA 1
ATOM 955 C C . SER A 1 117 ? 18.423 23.950 5.534 1.00 59.41 117 SER A C 1
ATOM 957 O O . SER A 1 117 ? 17.611 24.849 5.336 1.00 59.41 117 SER A O 1
ATOM 959 N N . THR A 1 118 ? 18.647 22.993 4.633 1.00 65.69 118 THR A N 1
ATOM 960 C CA . THR A 1 118 ? 18.012 22.854 3.320 1.00 65.69 118 THR A CA 1
ATOM 961 C C . THR A 1 118 ? 16.523 22.477 3.357 1.00 65.69 118 THR A C 1
ATOM 963 O O . THR A 1 118 ? 15.814 22.798 2.409 1.00 65.69 118 THR A O 1
ATOM 966 N N . LEU A 1 119 ? 16.019 21.814 4.410 1.00 67.81 119 LEU A N 1
ATOM 967 C CA . LEU A 1 119 ? 14.624 21.320 4.469 1.00 67.81 119 LEU A CA 1
ATOM 968 C C . LEU A 1 119 ? 13.675 22.214 5.289 1.00 67.81 119 LEU A C 1
ATOM 970 O O . LEU A 1 119 ? 12.457 22.026 5.259 1.00 67.81 119 LEU A O 1
ATOM 974 N N . LEU A 1 120 ? 14.215 23.237 5.957 1.00 65.88 120 LEU A N 1
ATOM 975 C CA . LEU A 1 120 ? 13.470 24.280 6.677 1.00 65.88 120 LEU A CA 1
ATOM 976 C C . LEU A 1 120 ? 12.319 24.915 5.865 1.00 65.88 120 LEU A C 1
ATOM 978 O O . LEU A 1 120 ? 11.232 25.089 6.423 1.00 65.88 120 LEU A O 1
ATOM 982 N N . PRO A 1 121 ? 12.487 25.233 4.563 1.00 69.25 121 PRO A N 1
ATOM 983 C CA . PRO A 1 121 ? 11.403 25.797 3.759 1.00 69.25 121 PRO A CA 1
ATOM 984 C C . PRO A 1 121 ? 10.221 24.837 3.568 1.00 69.25 121 PRO A C 1
ATOM 986 O O . PRO A 1 121 ? 9.081 25.286 3.496 1.00 69.25 121 PRO A O 1
ATOM 989 N N . LEU A 1 122 ? 10.467 23.522 3.523 1.00 67.00 122 LEU A N 1
ATOM 990 C CA . LEU A 1 122 ? 9.403 22.525 3.371 1.00 67.00 122 LEU A CA 1
ATOM 991 C C . LEU A 1 122 ? 8.571 22.396 4.648 1.00 67.00 122 LEU A C 1
ATOM 993 O O . LEU A 1 122 ? 7.352 22.285 4.564 1.00 67.00 122 LEU A O 1
ATOM 997 N N . LEU A 1 123 ? 9.194 22.490 5.826 1.00 64.75 123 LEU A N 1
ATOM 998 C CA . LEU A 1 123 ? 8.481 22.487 7.110 1.00 64.75 123 LEU A CA 1
ATOM 999 C C . LEU A 1 123 ? 7.531 23.691 7.253 1.00 64.75 123 LEU A C 1
ATOM 1001 O O . LEU A 1 123 ? 6.455 23.549 7.834 1.00 64.75 123 LEU A O 1
ATOM 1005 N N . ARG A 1 124 ? 7.879 24.845 6.664 1.00 65.69 124 ARG A N 1
ATOM 1006 C CA . ARG A 1 124 ? 7.049 26.066 6.661 1.00 65.69 124 ARG A CA 1
ATOM 1007 C C . ARG A 1 124 ? 5.706 25.932 5.948 1.00 65.69 124 ARG A C 1
ATOM 1009 O O . ARG A 1 124 ? 4.769 26.621 6.328 1.00 65.69 124 ARG A O 1
ATOM 1016 N N . ASN A 1 125 ? 5.598 25.050 4.957 1.00 66.38 125 ASN A N 1
ATOM 1017 C CA . ASN A 1 125 ? 4.350 24.859 4.212 1.00 66.38 125 ASN A CA 1
ATOM 1018 C C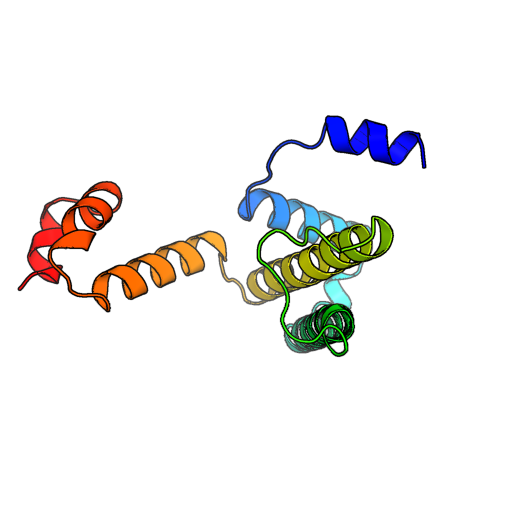 . ASN A 1 125 ? 3.328 23.981 4.951 1.00 66.38 125 ASN A C 1
ATOM 1020 O O . ASN A 1 125 ? 2.160 23.968 4.573 1.00 66.38 125 ASN A O 1
ATOM 1024 N N . TYR A 1 126 ? 3.751 23.251 5.988 1.00 62.22 126 TYR A N 1
ATOM 1025 C CA . TYR A 1 126 ? 2.907 22.275 6.689 1.00 62.22 126 TYR A CA 1
ATOM 1026 C C . TYR A 1 126 ? 2.675 22.595 8.171 1.00 62.22 126 TYR A C 1
ATOM 1028 O O . TYR A 1 126 ? 1.751 22.046 8.768 1.00 62.22 126 TYR A O 1
ATOM 1036 N N . TYR A 1 127 ? 3.481 23.475 8.769 1.00 62.09 127 TYR A N 1
ATOM 1037 C CA . TYR A 1 127 ? 3.384 23.845 10.180 1.00 62.09 127 TYR A CA 1
ATOM 1038 C C . TYR A 1 127 ? 3.143 25.341 10.372 1.00 62.09 127 TYR A C 1
ATOM 1040 O O . TYR A 1 127 ? 3.680 26.171 9.641 1.00 62.09 127 TYR A O 1
ATOM 1048 N N . LEU A 1 128 ? 2.376 25.688 11.412 1.00 55.97 128 LEU A N 1
ATOM 1049 C CA . LEU A 1 128 ? 2.280 27.068 11.888 1.00 55.97 128 LEU A CA 1
ATOM 1050 C C . LEU A 1 128 ? 3.673 27.574 12.321 1.00 55.97 128 LEU A C 1
ATOM 1052 O O . LEU A 1 128 ? 4.470 26.775 12.826 1.00 55.97 128 LEU A O 1
ATOM 1056 N N . PRO A 1 129 ? 3.965 28.885 12.183 1.00 59.69 129 PRO A N 1
ATOM 1057 C CA . PRO A 1 129 ? 5.260 29.489 12.527 1.00 59.69 129 PRO A CA 1
ATOM 1058 C C . PRO A 1 129 ? 5.806 29.067 13.899 1.00 59.69 129 PRO A C 1
ATOM 1060 O O . PRO A 1 129 ? 7.001 28.830 14.053 1.00 59.69 129 PRO A O 1
ATOM 1063 N N . GLU A 1 130 ? 4.913 28.913 14.874 1.00 53.97 130 GLU A N 1
ATOM 1064 C CA . GLU A 1 130 ? 5.222 28.569 16.264 1.00 53.97 130 GLU A CA 1
ATOM 1065 C C . GLU A 1 130 ? 5.785 27.144 16.424 1.00 53.97 130 GLU A C 1
ATOM 1067 O O . GLU A 1 130 ? 6.680 26.915 17.233 1.00 53.97 130 GLU A O 1
ATOM 1072 N N . PHE A 1 131 ? 5.339 26.191 15.597 1.00 56.28 131 PHE A N 1
ATOM 1073 C CA . PHE A 1 131 ? 5.828 24.806 15.619 1.00 56.28 131 PHE A CA 1
ATOM 1074 C C . PHE A 1 131 ? 7.210 24.650 14.977 1.00 56.28 131 PHE A C 1
ATOM 1076 O O . PHE A 1 131 ? 7.944 23.722 15.307 1.00 56.28 131 PHE A O 1
ATOM 1083 N N . ILE A 1 132 ? 7.581 25.561 14.075 1.00 58.38 132 ILE A N 1
ATOM 1084 C CA . ILE A 1 132 ? 8.880 25.534 13.391 1.00 58.38 132 ILE A CA 1
ATOM 1085 C C . ILE A 1 132 ? 9.992 25.967 14.345 1.00 58.38 132 ILE A C 1
ATOM 1087 O O . ILE A 1 132 ? 11.062 25.370 14.337 1.00 58.38 132 ILE A O 1
ATOM 1091 N N . ILE A 1 133 ? 9.720 26.941 15.218 1.00 57.72 133 ILE A N 1
ATOM 1092 C CA . ILE A 1 133 ? 10.675 27.407 16.234 1.00 57.72 133 ILE A CA 1
ATOM 1093 C C . ILE A 1 133 ? 11.005 26.279 17.224 1.00 57.72 133 ILE A C 1
ATOM 1095 O O . ILE A 1 133 ? 12.169 26.085 17.561 1.00 57.72 133 ILE A O 1
ATOM 1099 N N . LEU A 1 134 ? 10.007 25.482 17.624 1.00 53.88 134 LEU A N 1
ATOM 1100 C CA . LEU A 1 134 ? 10.184 24.370 18.566 1.00 53.88 134 LEU A CA 1
ATOM 1101 C C . LEU A 1 134 ? 10.966 23.175 17.984 1.00 53.88 134 LEU A C 1
ATOM 1103 O O . LEU A 1 134 ? 11.459 22.344 18.735 1.00 53.88 134 LEU A O 1
ATOM 1107 N N . MET A 1 135 ? 11.045 23.055 16.655 1.00 54.50 135 MET A N 1
ATOM 1108 C CA . MET A 1 135 ? 11.742 21.957 15.968 1.00 54.50 135 MET A CA 1
ATOM 1109 C C . MET A 1 135 ? 13.176 22.313 15.548 1.00 54.50 135 MET A C 1
ATOM 1111 O O . MET A 1 135 ? 13.900 21.437 15.080 1.00 54.50 135 MET A O 1
ATOM 1115 N N . CYS A 1 136 ? 13.570 23.584 15.670 1.00 52.97 136 CYS A N 1
ATOM 1116 C CA . CYS A 1 136 ? 14.898 24.085 15.303 1.00 52.97 136 CYS A CA 1
ATOM 1117 C C . CYS A 1 136 ? 15.774 24.476 16.504 1.00 52.97 136 CYS A C 1
ATOM 1119 O O . CYS A 1 136 ? 16.919 24.870 16.288 1.00 52.97 136 CYS A O 1
ATOM 1121 N N . ALA A 1 137 ? 15.240 24.389 17.724 1.00 51.66 137 ALA A N 1
ATOM 1122 C CA . ALA A 1 137 ? 15.976 24.504 18.983 1.00 51.66 137 ALA A CA 1
ATOM 1123 C C . ALA A 1 137 ? 16.357 23.110 19.499 1.00 51.66 137 ALA A C 1
ATOM 1125 O O . ALA A 1 137 ? 17.468 22.985 20.057 1.00 51.66 137 ALA A O 1
#

InterPro domains:
  IPR004518 NTP pyrophosphohydrolase MazG-like domain [PF03819] (37-94)
  IPR025984 dCTP pyrophosphatase 1 [cd11537] (22-102)

pLDDT: mean 85.41, std 16.58, range [46.19, 98.69]

Foldseek 3Di:
DVVVVVVVVVDDDDDLVRLLVVLVVVCVVVVVVVQLDLVNLVVQLVVLVVQLCVLVVPVPDADPPRPPDDPVSVVSNVVSVVSNSSSVSSSCVNVVHDVVVVVVVVVVVVLLVPPDPVSLVVVPVPDDPVVSVVSND